Protein AF-A0A1Z4BWJ0-F1 (afdb_monomer_lite)

Sequence (86 aa):
MPEFTARPAITFIRQNPFGALLAVGLALALVKLYGLYTSVEVDDGHWQQFKAEHHCVLQTGGQGTGHVSWLCDDGQTYYRWRQQQH

Secondary structure (DSSP, 8-state):
------HHHHHHHHH-HHHHHHHHHHHHHHHHHHHHHHHHHHHHHHHHHHHHHTTPEEEE-SSS---EEEE-TTS-EEE-------

Organism: NCBI:txid1704499

Structure (mmCIF, N/CA/C/O backbone):
data_AF-A0A1Z4BWJ0-F1
#
_entry.id   AF-A0A1Z4BWJ0-F1
#
loop_
_atom_site.group_PDB
_atom_site.id
_atom_site.type_symbol
_atom_site.label_atom_id
_atom_site.label_alt_id
_atom_site.label_comp_id
_atom_site.label_asym_id
_atom_site.label_entity_id
_atom_site.label_seq_id
_atom_site.pdbx_PDB_ins_code
_atom_site.Cartn_x
_atom_site.Cartn_y
_atom_site.Cartn_z
_atom_site.occupancy
_atom_site.B_iso_or_equiv
_atom_site.auth_seq_id
_atom_site.auth_comp_id
_atom_site.auth_asym_id
_atom_site.auth_atom_id
_atom_site.pdbx_PDB_model_num
ATOM 1 N N . MET A 1 1 ? 6.890 -25.725 -29.093 1.00 41.75 1 MET A N 1
ATOM 2 C CA . MET A 1 1 ? 7.999 -25.169 -28.286 1.00 41.75 1 MET A CA 1
ATOM 3 C C . MET A 1 1 ? 8.226 -23.751 -28.789 1.00 41.75 1 MET A C 1
ATOM 5 O O . MET A 1 1 ? 8.503 -23.634 -29.974 1.00 41.75 1 MET A O 1
ATOM 9 N N . PRO A 1 2 ? 7.988 -22.685 -28.007 1.00 47.28 2 PRO A N 1
ATOM 10 C CA . PRO A 1 2 ? 8.137 -21.333 -28.532 1.00 47.28 2 PRO A CA 1
ATOM 11 C C . PRO A 1 2 ? 9.624 -20.960 -28.587 1.00 47.28 2 PRO A C 1
ATOM 13 O O . PRO A 1 2 ? 10.314 -20.969 -27.568 1.00 47.28 2 PRO A O 1
ATOM 16 N N . GLU A 1 3 ? 10.114 -20.648 -29.786 1.00 51.34 3 GLU A N 1
ATOM 17 C CA . GLU A 1 3 ? 11.416 -20.020 -30.010 1.00 51.34 3 GLU A CA 1
ATOM 18 C C . GLU A 1 3 ? 11.364 -18.585 -29.475 1.00 51.34 3 GLU A C 1
ATOM 20 O O . GLU A 1 3 ? 10.863 -17.663 -30.118 1.00 51.34 3 GLU A O 1
ATOM 25 N N . PHE A 1 4 ? 11.848 -18.402 -28.248 1.00 55.66 4 PHE A N 1
ATOM 26 C CA . PHE A 1 4 ? 11.997 -17.091 -27.634 1.00 55.66 4 PHE A CA 1
ATOM 27 C C . PHE A 1 4 ? 12.977 -16.236 -28.452 1.00 55.66 4 PHE A C 1
ATOM 29 O O . PHE A 1 4 ? 14.185 -16.462 -28.464 1.00 55.66 4 PHE A O 1
ATOM 36 N N . THR A 1 5 ? 12.397 -15.263 -29.150 1.00 55.53 5 THR A N 1
ATOM 37 C CA . THR A 1 5 ? 12.848 -13.927 -29.583 1.00 55.53 5 THR A CA 1
ATOM 38 C C . THR A 1 5 ? 14.125 -13.338 -28.939 1.00 55.53 5 THR A C 1
ATOM 40 O O . THR A 1 5 ? 14.118 -12.207 -28.462 1.00 55.53 5 THR A O 1
ATOM 43 N N . ALA A 1 6 ? 15.258 -14.041 -28.931 1.00 54.09 6 ALA A N 1
ATOM 44 C CA . ALA A 1 6 ? 16.516 -13.535 -28.363 1.00 54.09 6 ALA A CA 1
ATOM 45 C C . ALA A 1 6 ? 17.343 -12.702 -29.363 1.00 54.09 6 ALA A C 1
ATOM 47 O O . ALA A 1 6 ? 18.202 -11.912 -28.973 1.00 54.09 6 ALA A O 1
ATOM 48 N N . ARG A 1 7 ? 17.080 -12.849 -30.667 1.00 51.53 7 ARG A N 1
ATOM 49 C CA . ARG A 1 7 ? 17.879 -12.225 -31.734 1.00 51.53 7 ARG A CA 1
ATOM 50 C C . ARG A 1 7 ? 17.801 -10.684 -31.816 1.00 51.53 7 ARG A C 1
ATOM 52 O O . ARG A 1 7 ? 18.851 -10.104 -32.071 1.00 51.53 7 ARG A O 1
ATOM 59 N N . PRO A 1 8 ? 16.667 -9.990 -31.574 1.00 56.62 8 PRO A N 1
ATOM 60 C CA . PRO A 1 8 ? 16.630 -8.525 -31.688 1.00 56.62 8 PRO A CA 1
ATOM 61 C C . PRO A 1 8 ? 17.147 -7.789 -30.439 1.00 56.62 8 PRO A C 1
ATOM 63 O O . PRO A 1 8 ? 17.630 -6.663 -30.545 1.00 56.62 8 PRO A O 1
ATOM 66 N N . ALA A 1 9 ? 17.089 -8.413 -29.257 1.00 56.19 9 ALA A N 1
ATOM 67 C CA . ALA A 1 9 ? 17.492 -7.776 -28.000 1.00 56.19 9 ALA A CA 1
ATOM 68 C C . ALA A 1 9 ? 19.012 -7.533 -27.925 1.00 56.19 9 ALA A C 1
ATOM 70 O O . ALA A 1 9 ? 19.464 -6.487 -27.462 1.00 56.19 9 ALA A O 1
ATOM 71 N N . ILE A 1 10 ? 19.806 -8.477 -28.441 1.00 58.19 10 ILE A N 1
ATOM 72 C CA . ILE A 1 10 ? 21.276 -8.428 -28.398 1.00 58.19 10 ILE A CA 1
ATOM 73 C C . ILE A 1 10 ? 21.823 -7.301 -29.292 1.00 58.19 10 ILE A C 1
ATOM 75 O O . ILE A 1 10 ? 22.792 -6.631 -28.932 1.00 58.19 10 ILE A O 1
ATOM 79 N N . THR A 1 11 ? 21.191 -7.046 -30.441 1.00 57.88 11 THR A N 1
ATOM 80 C CA . THR A 1 11 ? 21.605 -5.975 -31.362 1.00 57.88 11 THR A CA 1
ATOM 81 C C . THR A 1 11 ? 21.334 -4.588 -30.774 1.00 57.88 11 THR A C 1
ATOM 83 O O . THR A 1 11 ? 22.162 -3.690 -30.922 1.00 57.88 11 THR A O 1
ATOM 86 N N . PHE A 1 12 ? 20.226 -4.431 -30.043 1.00 57.19 12 PHE A N 1
ATOM 87 C CA . PHE A 1 12 ? 19.821 -3.160 -29.434 1.00 57.19 12 PHE A CA 1
ATOM 88 C C . PHE A 1 12 ? 20.755 -2.730 -28.289 1.00 57.19 12 PHE A C 1
ATOM 90 O O . PHE A 1 12 ? 21.167 -1.571 -28.218 1.00 57.19 12 PHE A O 1
ATOM 97 N N . ILE A 1 13 ? 21.174 -3.680 -27.440 1.00 58.69 13 ILE A N 1
ATOM 98 C CA . ILE A 1 13 ? 22.108 -3.428 -26.323 1.00 58.69 13 ILE A CA 1
ATOM 99 C C . ILE A 1 13 ? 23.481 -2.965 -26.837 1.00 58.69 13 ILE A C 1
ATOM 101 O O . ILE A 1 13 ? 24.118 -2.109 -26.226 1.00 58.69 13 ILE A O 1
ATOM 105 N N . ARG A 1 14 ? 23.927 -3.492 -27.985 1.00 62.66 14 ARG A N 1
ATOM 106 C CA . ARG A 1 14 ? 25.221 -3.145 -28.593 1.00 62.66 14 ARG A CA 1
ATOM 107 C C . ARG A 1 14 ? 25.228 -1.763 -29.259 1.00 62.66 14 ARG A C 1
ATOM 109 O O . ARG A 1 14 ? 26.288 -1.153 -29.342 1.00 62.66 14 ARG A O 1
ATOM 116 N N . GLN A 1 15 ? 24.079 -1.283 -29.740 1.00 70.19 15 GLN A N 1
ATOM 117 C CA . GLN A 1 15 ? 23.959 0.013 -30.422 1.00 70.19 15 GLN A CA 1
ATOM 118 C C . GLN A 1 15 ? 23.771 1.189 -29.456 1.00 70.19 15 GLN A C 1
ATOM 120 O O . GLN A 1 15 ? 24.318 2.260 -29.706 1.00 70.19 15 GLN A O 1
ATOM 125 N N . ASN A 1 16 ? 23.025 1.009 -28.360 1.00 75.75 16 ASN A N 1
ATOM 126 C CA . ASN A 1 16 ? 22.825 2.063 -27.363 1.00 75.75 16 ASN A CA 1
ATOM 127 C C . ASN A 1 16 ? 22.744 1.490 -25.932 1.00 75.75 16 ASN A C 1
ATOM 129 O O . ASN A 1 16 ? 21.646 1.341 -25.381 1.00 75.75 16 ASN A O 1
ATOM 133 N N . PRO A 1 17 ? 23.893 1.184 -25.302 1.00 77.06 17 PRO A N 1
ATOM 134 C CA . PRO A 1 17 ? 23.927 0.558 -23.980 1.00 77.06 17 PRO A CA 1
ATOM 135 C C . PRO A 1 17 ? 23.310 1.450 -22.894 1.00 77.06 17 PRO A C 1
ATOM 137 O O . PRO A 1 17 ? 22.648 0.949 -21.988 1.00 77.06 17 PRO A O 1
ATOM 140 N N . PHE A 1 18 ? 23.444 2.775 -23.014 1.00 83.62 18 PHE A N 1
ATOM 141 C CA . PHE A 1 18 ? 22.820 3.728 -22.093 1.00 83.62 18 PHE A CA 1
ATOM 142 C C . PHE A 1 18 ? 21.292 3.721 -22.198 1.00 83.62 18 PHE A C 1
ATOM 144 O O . PHE A 1 18 ? 20.608 3.726 -21.177 1.00 83.62 18 PHE A O 1
ATOM 151 N N . GLY A 1 19 ? 20.749 3.641 -23.416 1.00 84.19 19 GLY A N 1
ATOM 152 C CA . GLY A 1 19 ? 19.306 3.507 -23.629 1.00 84.19 19 GLY A CA 1
ATOM 153 C C . GLY A 1 19 ? 18.745 2.211 -23.040 1.00 84.19 19 GLY A C 1
ATOM 154 O O . GLY A 1 19 ? 17.690 2.228 -22.409 1.00 84.19 19 GLY A O 1
ATOM 155 N N . ALA A 1 20 ? 19.479 1.102 -23.174 1.00 84.31 20 ALA A N 1
ATOM 156 C CA . ALA A 1 20 ? 19.096 -0.171 -22.569 1.00 84.31 20 ALA A CA 1
ATOM 157 C C . ALA A 1 20 ? 19.089 -0.101 -21.030 1.00 84.31 20 ALA A C 1
ATOM 159 O O . ALA A 1 20 ? 18.133 -0.557 -20.404 1.00 84.31 20 ALA A O 1
ATOM 160 N N . LEU A 1 21 ? 20.105 0.521 -20.419 1.00 86.81 21 LEU A N 1
ATOM 161 C CA . LEU A 1 21 ? 20.160 0.719 -18.966 1.00 86.81 21 LEU A CA 1
ATOM 162 C C . LEU A 1 21 ? 19.005 1.590 -18.456 1.00 86.81 21 LEU A C 1
ATOM 164 O O . LEU A 1 21 ? 18.377 1.245 -17.455 1.00 86.81 21 LEU A O 1
ATOM 168 N N . LEU A 1 22 ? 18.684 2.678 -19.163 1.00 89.62 22 LEU A N 1
ATOM 169 C CA . LEU A 1 22 ? 17.546 3.537 -18.827 1.00 89.62 22 LEU A CA 1
ATOM 170 C C . LEU A 1 22 ? 16.213 2.788 -18.928 1.00 89.62 22 LEU A C 1
ATOM 172 O O . LEU A 1 22 ? 15.381 2.906 -18.031 1.00 89.62 22 LEU A O 1
ATOM 176 N N . ALA A 1 23 ? 16.021 1.983 -19.975 1.00 88.81 23 ALA A N 1
ATOM 177 C CA . ALA A 1 23 ? 14.810 1.185 -20.145 1.00 88.81 23 ALA A CA 1
ATOM 178 C C . ALA A 1 23 ? 14.637 0.149 -19.021 1.00 88.81 23 ALA A C 1
ATOM 180 O O . ALA A 1 23 ? 13.542 0.006 -18.476 1.00 88.81 23 ALA A O 1
ATOM 181 N N . VAL A 1 24 ? 15.719 -0.533 -18.626 1.00 90.62 24 VAL A N 1
ATOM 182 C CA . VAL A 1 24 ? 15.705 -1.478 -17.496 1.00 90.62 24 VAL A CA 1
ATOM 183 C C . VAL A 1 24 ? 15.412 -0.756 -16.179 1.00 90.62 24 VAL A C 1
ATOM 185 O O . VAL A 1 24 ? 14.589 -1.228 -15.394 1.00 90.62 24 VAL A O 1
ATOM 188 N N . GLY A 1 25 ? 16.031 0.404 -15.947 1.00 92.69 25 GLY A N 1
ATOM 189 C CA . GLY A 1 25 ? 15.769 1.228 -14.766 1.00 92.69 25 GLY A CA 1
ATOM 190 C C . GLY A 1 25 ? 14.308 1.676 -14.676 1.00 92.69 25 GLY A C 1
ATOM 191 O O . GLY A 1 25 ? 13.684 1.539 -13.624 1.00 92.69 25 GLY A O 1
ATOM 192 N N . LEU A 1 26 ? 13.734 2.133 -15.791 1.00 92.88 26 LEU A N 1
ATOM 193 C CA . LEU A 1 26 ? 12.325 2.519 -15.869 1.00 92.88 26 LEU A CA 1
ATOM 194 C C . LEU A 1 26 ? 11.396 1.325 -15.604 1.00 92.88 26 LEU A C 1
ATOM 196 O O . LEU A 1 26 ? 10.441 1.449 -14.840 1.00 92.88 26 LEU A O 1
ATOM 200 N N . ALA A 1 27 ? 11.694 0.159 -16.181 1.00 92.19 27 ALA A N 1
ATOM 201 C CA . ALA A 1 27 ? 10.916 -1.055 -15.948 1.00 92.19 27 ALA A CA 1
ATOM 202 C C . ALA A 1 27 ? 10.923 -1.463 -14.464 1.00 92.19 27 ALA A C 1
ATOM 204 O O . ALA A 1 27 ? 9.870 -1.764 -13.901 1.00 92.19 27 ALA A O 1
ATOM 205 N N . LEU A 1 28 ? 12.084 -1.408 -13.802 1.00 92.75 28 LEU A N 1
ATOM 206 C CA . LEU A 1 28 ? 12.201 -1.681 -12.366 1.00 92.75 28 LEU A CA 1
ATOM 207 C C . LEU A 1 28 ? 11.401 -0.683 -11.519 1.00 92.75 28 LEU A C 1
ATOM 209 O O . LEU A 1 28 ? 10.721 -1.093 -10.576 1.00 92.75 28 LEU A O 1
ATOM 213 N N . ALA A 1 29 ? 11.450 0.607 -11.863 1.00 91.94 29 ALA A N 1
ATOM 214 C CA . ALA A 1 29 ? 10.683 1.640 -11.174 1.00 91.94 29 ALA A CA 1
ATOM 215 C C . ALA A 1 29 ? 9.170 1.389 -11.278 1.00 91.94 29 ALA A C 1
ATOM 217 O O . ALA A 1 29 ? 8.468 1.445 -10.268 1.00 91.94 29 ALA A O 1
ATOM 218 N N . LEU A 1 30 ? 8.679 1.033 -12.470 1.00 92.00 30 LEU A N 1
ATOM 219 C CA . LEU A 1 30 ? 7.273 0.685 -12.676 1.00 92.00 30 LEU A CA 1
ATOM 220 C C . LEU A 1 30 ? 6.868 -0.535 -11.844 1.00 92.00 30 LEU A C 1
ATOM 222 O O . LEU A 1 30 ? 5.858 -0.480 -11.150 1.00 92.00 30 LEU A O 1
ATOM 226 N N . VAL A 1 31 ? 7.668 -1.606 -11.835 1.00 91.75 31 VAL A N 1
ATOM 227 C CA . VAL A 1 31 ? 7.383 -2.804 -11.020 1.00 91.75 31 VAL A CA 1
ATOM 228 C C . VAL A 1 31 ? 7.274 -2.459 -9.533 1.00 91.75 31 VAL A C 1
ATOM 230 O O . VAL A 1 31 ? 6.359 -2.929 -8.857 1.00 91.75 31 VAL A O 1
ATOM 233 N N . LYS A 1 32 ? 8.173 -1.615 -9.013 1.00 87.69 32 LYS A N 1
ATOM 234 C CA . LYS A 1 32 ? 8.107 -1.159 -7.617 1.00 87.69 32 LYS A CA 1
ATOM 235 C C . LYS A 1 32 ? 6.851 -0.338 -7.338 1.00 87.69 32 LYS A C 1
ATOM 237 O O . LYS A 1 32 ? 6.219 -0.559 -6.308 1.00 87.69 32 LYS A O 1
ATOM 242 N N . LEU A 1 33 ? 6.469 0.548 -8.255 1.00 86.44 33 LEU A N 1
ATOM 243 C CA . LEU A 1 33 ? 5.255 1.352 -8.133 1.00 86.44 33 LEU A CA 1
ATOM 244 C C . LEU A 1 33 ? 3.996 0.472 -8.110 1.00 86.44 33 LEU A C 1
ATOM 246 O O . LEU A 1 33 ? 3.154 0.638 -7.233 1.00 86.44 33 LEU A O 1
ATOM 250 N N . TYR A 1 34 ? 3.903 -0.509 -9.012 1.00 85.19 34 TYR A N 1
ATOM 251 C CA . TYR A 1 34 ? 2.801 -1.476 -9.037 1.00 85.19 34 TYR A CA 1
ATOM 252 C C . TYR A 1 34 ? 2.752 -2.338 -7.768 1.00 85.19 34 TYR A C 1
ATOM 254 O O . TYR A 1 34 ? 1.673 -2.577 -7.226 1.00 85.19 34 TYR A O 1
ATOM 262 N N . GLY A 1 35 ? 3.904 -2.782 -7.258 1.00 80.56 35 GLY A N 1
ATOM 263 C CA . GLY A 1 35 ? 3.975 -3.534 -6.002 1.00 80.56 35 GLY A CA 1
ATOM 264 C C . GLY A 1 35 ? 3.480 -2.723 -4.802 1.00 80.56 35 GLY A C 1
ATOM 265 O O . GLY A 1 35 ? 2.720 -3.231 -3.984 1.00 80.56 35 GLY A O 1
ATOM 266 N N . LEU A 1 36 ? 3.851 -1.443 -4.721 1.00 76.38 36 LEU A N 1
ATOM 267 C CA . LEU A 1 36 ? 3.359 -0.555 -3.667 1.00 76.38 36 LEU A CA 1
ATOM 268 C C . LEU A 1 36 ? 1.853 -0.299 -3.807 1.00 76.38 36 LEU A C 1
ATOM 270 O O . LEU A 1 36 ? 1.124 -0.384 -2.825 1.00 76.38 36 LEU A O 1
ATOM 274 N N . TYR A 1 37 ? 1.388 -0.034 -5.028 1.00 75.12 37 TYR A N 1
ATOM 275 C CA . TYR A 1 37 ? -0.022 0.209 -5.324 1.00 75.12 37 TYR A CA 1
ATOM 276 C C . TYR A 1 37 ? -0.899 -0.989 -4.931 1.00 75.12 37 TYR A C 1
ATOM 278 O O . TYR A 1 37 ? -1.866 -0.837 -4.190 1.00 75.12 37 TYR A O 1
ATOM 286 N N . THR A 1 38 ? -0.505 -2.197 -5.342 1.00 69.12 38 THR A N 1
ATOM 287 C CA . THR A 1 38 ? -1.219 -3.431 -4.976 1.00 69.12 38 THR A CA 1
ATOM 288 C C . THR A 1 38 ? -1.164 -3.716 -3.478 1.00 69.12 38 THR A C 1
ATOM 290 O O . THR A 1 38 ? -2.165 -4.144 -2.918 1.00 69.12 38 THR A O 1
ATOM 293 N N . SER A 1 39 ? -0.049 -3.430 -2.798 1.00 65.69 39 SER A N 1
ATOM 294 C CA . SER A 1 39 ? 0.033 -3.579 -1.339 1.00 65.69 39 SER A CA 1
ATOM 295 C C . SER A 1 39 ? -0.942 -2.660 -0.600 1.00 65.69 39 SER A C 1
ATOM 297 O O . SER A 1 39 ? -1.517 -3.083 0.399 1.00 65.69 39 SER A O 1
ATOM 299 N N . VAL A 1 40 ? -1.125 -1.422 -1.068 1.00 64.88 40 VAL A N 1
ATOM 300 C CA . VAL A 1 40 ? -2.073 -0.468 -0.468 1.00 64.88 40 VAL A CA 1
ATOM 301 C C . VAL A 1 40 ? -3.516 -0.888 -0.747 1.00 64.88 40 VAL A C 1
ATOM 303 O O . VAL A 1 40 ? -4.351 -0.843 0.150 1.00 64.88 40 VAL A O 1
ATOM 306 N N . GLU A 1 41 ? -3.812 -1.345 -1.964 1.00 60.75 41 GLU A N 1
ATOM 307 C CA . GLU A 1 41 ? -5.164 -1.781 -2.332 1.00 60.75 41 GLU A CA 1
ATOM 308 C C . GLU A 1 41 ? -5.575 -3.085 -1.623 1.00 60.75 41 GLU A C 1
ATOM 310 O O . GLU A 1 41 ? -6.726 -3.233 -1.213 1.00 60.75 41 GLU A O 1
ATOM 315 N N . VAL A 1 42 ? -4.626 -4.000 -1.392 1.00 60.59 42 VAL A N 1
ATOM 316 C CA . VAL A 1 42 ? -4.842 -5.217 -0.592 1.00 60.59 42 VAL A CA 1
ATOM 317 C C . VAL A 1 42 ? -5.068 -4.886 0.889 1.00 60.59 42 VAL A C 1
ATOM 319 O O . VAL A 1 42 ? -5.930 -5.501 1.515 1.00 60.59 42 VAL A O 1
ATOM 322 N N . ASP A 1 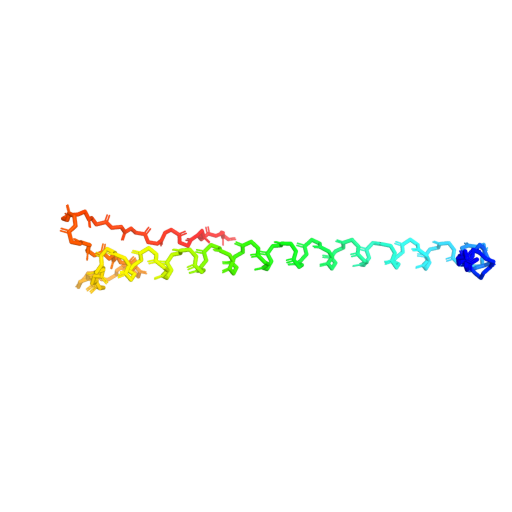43 ? -4.344 -3.916 1.453 1.00 65.81 43 ASP A N 1
ATOM 323 C CA . ASP A 1 43 ? -4.558 -3.451 2.834 1.00 65.81 43 ASP A CA 1
ATOM 324 C C . ASP A 1 43 ? -5.944 -2.802 3.004 1.00 65.81 43 ASP A C 1
ATOM 326 O O . ASP A 1 43 ? -6.706 -3.159 3.906 1.00 65.81 43 ASP A O 1
ATOM 330 N N . ASP A 1 44 ? -6.332 -1.933 2.066 1.00 67.19 44 ASP A N 1
ATOM 331 C CA . ASP A 1 44 ? -7.650 -1.298 2.070 1.00 67.19 44 ASP A CA 1
ATOM 332 C C . ASP A 1 44 ? -8.784 -2.321 1.870 1.00 67.19 44 ASP A C 1
ATOM 334 O O . ASP A 1 44 ? -9.827 -2.212 2.521 1.00 67.19 44 ASP A O 1
ATOM 338 N N . GLY A 1 45 ? -8.587 -3.342 1.029 1.00 72.62 45 GLY A N 1
ATOM 339 C CA . GLY A 1 45 ? -9.541 -4.438 0.835 1.00 72.62 45 GLY A CA 1
ATOM 340 C C . GLY A 1 45 ? -9.783 -5.248 2.111 1.00 72.62 45 GLY A C 1
ATOM 341 O O . GLY A 1 45 ? -10.935 -5.415 2.523 1.00 72.62 45 GLY A O 1
ATOM 342 N N . HIS A 1 46 ? -8.713 -5.680 2.786 1.00 75.06 46 HIS A N 1
ATOM 343 C CA . HIS A 1 46 ? -8.821 -6.388 4.066 1.00 75.06 46 HIS A CA 1
ATOM 344 C C . HIS A 1 46 ? -9.470 -5.522 5.146 1.00 75.06 46 HIS A C 1
ATOM 346 O O . HIS A 1 46 ? -10.297 -6.014 5.912 1.00 75.06 46 HIS A O 1
ATOM 352 N N . TRP A 1 47 ? -9.162 -4.224 5.182 1.00 75.00 47 TRP A N 1
ATOM 353 C CA . TRP A 1 47 ? -9.779 -3.308 6.136 1.00 75.00 47 TRP A CA 1
ATOM 354 C C . TRP A 1 47 ? -11.285 -3.137 5.904 1.00 75.00 47 TRP A C 1
ATOM 356 O O . TRP A 1 47 ? -12.065 -3.091 6.857 1.00 75.00 47 TRP A O 1
ATOM 366 N N . GLN A 1 48 ? -11.728 -3.046 4.647 1.00 76.31 48 GLN A N 1
ATOM 367 C CA . GLN A 1 48 ? -13.160 -2.976 4.339 1.00 76.31 48 GLN A CA 1
ATOM 368 C C . GLN A 1 48 ? -13.885 -4.258 4.749 1.00 76.31 48 GLN A C 1
ATOM 370 O O . GLN A 1 48 ? -14.977 -4.178 5.312 1.00 76.31 48 GLN A O 1
ATOM 375 N N . GLN A 1 49 ? -13.261 -5.414 4.518 1.00 81.00 49 GLN A N 1
ATOM 376 C CA . GLN A 1 49 ? -13.817 -6.705 4.907 1.00 81.00 49 GLN A CA 1
ATOM 377 C C . GLN A 1 49 ? -13.896 -6.852 6.433 1.00 81.00 49 GLN A C 1
ATOM 379 O O . GLN A 1 49 ? -14.958 -7.190 6.947 1.00 81.00 49 GLN A O 1
ATOM 384 N N . PHE A 1 50 ? -12.838 -6.473 7.157 1.00 79.38 50 PHE A N 1
ATOM 385 C CA . PHE A 1 50 ? -12.807 -6.460 8.623 1.00 79.38 50 PHE A CA 1
ATOM 386 C C . PHE A 1 50 ? -13.911 -5.575 9.220 1.00 79.38 50 PHE A C 1
ATOM 388 O O . PHE A 1 50 ? -14.641 -5.999 10.112 1.00 79.38 50 PHE A O 1
ATOM 395 N N . LYS A 1 51 ? -14.098 -4.355 8.696 1.00 77.94 51 LYS A N 1
ATOM 396 C CA . LYS A 1 51 ? -15.168 -3.461 9.171 1.00 77.94 51 LYS A CA 1
ATOM 397 C C . LYS A 1 51 ? -16.568 -4.017 8.936 1.00 77.94 51 LYS A C 1
ATOM 399 O O . LYS A 1 51 ? -17.458 -3.746 9.738 1.00 77.94 51 LYS A O 1
ATOM 404 N N . ALA A 1 52 ? -16.767 -4.710 7.815 1.00 81.88 52 ALA A N 1
ATOM 405 C CA . ALA A 1 52 ? -18.043 -5.332 7.490 1.00 81.88 52 ALA A CA 1
ATOM 406 C C . ALA A 1 52 ? -18.328 -6.532 8.406 1.00 81.88 52 ALA A C 1
ATOM 408 O O . ALA A 1 52 ? -19.466 -6.707 8.825 1.00 81.88 52 ALA A O 1
ATOM 409 N N . GLU A 1 53 ? -17.301 -7.315 8.740 1.00 85.81 53 GLU A N 1
ATOM 410 C CA . GLU A 1 53 ? -17.408 -8.475 9.630 1.00 85.81 53 GLU A CA 1
ATOM 411 C C . GLU A 1 53 ? -17.672 -8.079 11.093 1.00 85.81 53 GLU A C 1
ATOM 413 O O . GLU A 1 53 ? -18.502 -8.702 11.747 1.00 85.81 53 GLU A O 1
ATOM 418 N N . HIS A 1 54 ? -17.043 -7.000 11.574 1.00 83.56 54 HIS A N 1
ATOM 419 C CA . HIS A 1 54 ? -17.124 -6.526 12.966 1.00 83.56 54 HIS A CA 1
ATOM 420 C C . HIS A 1 54 ? -18.062 -5.318 13.183 1.00 83.56 54 HIS A C 1
ATOM 422 O O . HIS A 1 54 ? -17.930 -4.573 14.158 1.00 83.56 54 HIS A O 1
ATOM 428 N N . HIS A 1 55 ? -18.979 -5.064 12.239 1.00 8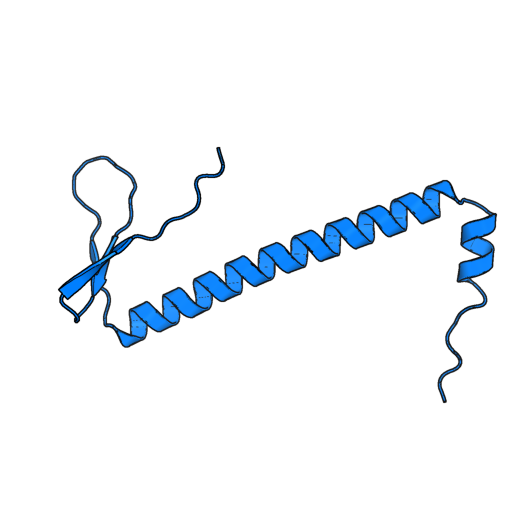2.12 55 HIS A N 1
ATOM 429 C CA . HIS A 1 55 ? -19.980 -3.980 12.286 1.00 82.12 55 HIS A CA 1
ATOM 430 C C . HIS A 1 55 ? -19.429 -2.619 12.745 1.00 82.12 55 HIS A C 1
ATOM 432 O O . HIS A 1 55 ? -20.047 -1.895 13.529 1.00 82.12 55 HIS A O 1
ATOM 438 N N . CYS A 1 56 ? -18.244 -2.258 12.258 1.00 81.81 56 CYS A N 1
ATOM 439 C CA . CYS A 1 56 ? -17.515 -1.111 12.773 1.00 81.81 56 CYS A CA 1
ATOM 440 C C . CYS A 1 56 ? -18.178 0.224 12.392 1.00 81.81 56 CYS A C 1
ATOM 442 O O . CYS A 1 56 ? -18.314 0.561 11.211 1.00 81.81 56 CYS A O 1
ATOM 444 N N . VAL A 1 57 ? -18.519 1.036 13.394 1.00 82.31 57 VAL A N 1
ATOM 445 C CA . VAL A 1 57 ? -19.124 2.365 13.238 1.00 82.31 57 VAL A CA 1
ATOM 446 C C . VAL A 1 57 ? -18.047 3.440 13.287 1.00 82.31 57 VAL A C 1
ATOM 448 O O . VAL A 1 57 ? -17.179 3.447 14.159 1.00 82.31 57 VAL A O 1
ATOM 451 N N . LEU A 1 58 ? -18.111 4.381 12.346 1.00 77.50 58 LEU A N 1
ATOM 452 C CA . LEU A 1 58 ? -17.176 5.494 12.287 1.00 77.50 58 LEU A CA 1
ATOM 453 C C . LEU A 1 58 ? -17.382 6.457 13.464 1.00 77.50 58 LEU A C 1
ATOM 455 O O . LEU A 1 58 ? -18.452 7.044 13.612 1.00 77.50 58 LEU A O 1
ATOM 459 N N . GLN A 1 59 ? -16.326 6.667 14.244 1.00 73.62 59 GLN A N 1
ATOM 460 C CA . GLN A 1 59 ? -16.262 7.646 15.320 1.00 73.62 59 GLN A CA 1
ATOM 461 C C . GLN A 1 59 ? -15.366 8.804 14.871 1.00 73.62 59 GLN A C 1
ATOM 463 O O . GLN A 1 59 ? -14.149 8.803 15.033 1.00 73.62 59 GLN A O 1
ATOM 468 N N . THR A 1 60 ? -15.962 9.827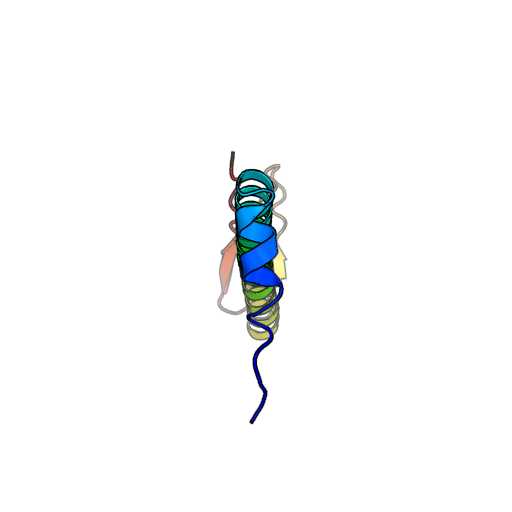 14.265 1.00 64.44 60 THR A N 1
ATOM 469 C CA . THR A 1 60 ? -15.279 11.112 14.070 1.00 64.44 60 THR A CA 1
ATOM 470 C C . THR A 1 60 ? -15.306 11.873 15.391 1.00 64.44 60 THR A C 1
ATOM 472 O O . THR A 1 60 ? -16.296 12.522 15.722 1.00 64.44 60 THR A O 1
ATOM 475 N N . GLY A 1 61 ? -14.233 11.750 16.176 1.00 56.97 61 GLY A N 1
ATOM 476 C CA . GLY A 1 61 ? -14.088 12.450 17.451 1.00 56.97 61 GLY A CA 1
ATOM 477 C C . GLY A 1 61 ? -14.191 13.967 17.272 1.00 56.97 61 GLY A C 1
ATOM 478 O O . GLY A 1 61 ? -13.453 14.561 16.489 1.00 56.97 61 GLY A O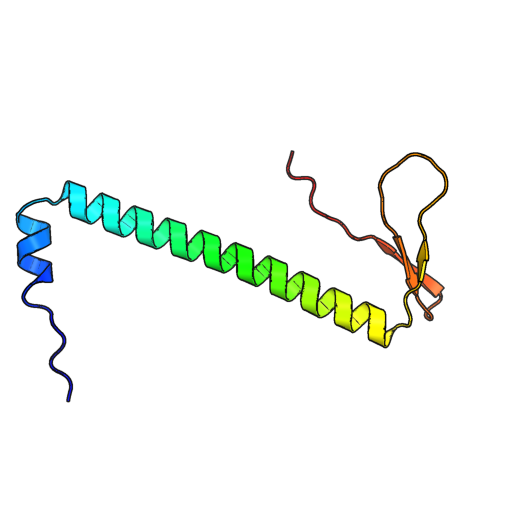 1
ATOM 479 N N . GLY A 1 62 ? -15.098 14.606 18.014 1.00 50.47 62 GLY A N 1
ATOM 480 C CA . GLY A 1 62 ? -15.403 16.043 17.959 1.00 50.47 62 GLY A CA 1
ATOM 481 C C . GLY A 1 62 ? -14.303 16.993 18.460 1.00 50.47 62 GLY A C 1
ATOM 482 O O . GLY A 1 62 ? -14.611 18.103 18.883 1.00 50.47 62 GLY A O 1
ATOM 483 N N . GLN A 1 63 ? -13.032 16.592 18.436 1.00 50.06 63 GLN A N 1
ATOM 484 C CA . GLN A 1 63 ? -11.901 17.430 18.838 1.00 50.06 63 GLN A CA 1
ATOM 485 C C . GLN A 1 63 ? -10.787 17.387 17.793 1.00 50.06 63 GLN A C 1
ATOM 487 O O . GLN A 1 63 ? -9.817 16.651 17.941 1.00 50.06 63 GLN A O 1
ATOM 492 N N . GLY A 1 64 ? -10.948 18.207 16.749 1.00 49.62 64 GLY A N 1
ATOM 493 C CA . GLY A 1 64 ? -9.881 18.967 16.072 1.00 49.62 64 GLY A CA 1
ATOM 494 C C . GLY A 1 64 ? -8.664 18.237 15.493 1.00 49.62 64 GLY A C 1
ATOM 495 O O . GLY A 1 64 ? -7.798 18.888 14.918 1.00 49.62 64 GLY A O 1
ATOM 496 N N . THR A 1 65 ? -8.571 16.921 15.608 1.00 52.59 65 THR A N 1
ATOM 497 C CA . THR A 1 65 ? -7.455 16.118 15.120 1.00 52.59 65 THR A CA 1
ATOM 498 C C . THR A 1 65 ? -8.042 15.138 14.120 1.00 52.59 65 THR A C 1
ATOM 500 O O . THR A 1 65 ? -8.970 14.401 14.433 1.00 52.59 65 THR A O 1
ATOM 503 N N . GLY A 1 66 ? -7.584 15.199 12.868 1.00 54.91 66 GLY A N 1
ATOM 504 C CA . GLY A 1 66 ? -8.138 14.459 11.725 1.00 54.91 66 GLY A CA 1
ATOM 505 C C . GLY A 1 66 ? -7.928 12.941 11.778 1.00 54.91 66 GLY A C 1
ATOM 506 O O . GLY A 1 66 ? -7.702 12.316 10.743 1.00 54.91 66 GLY A O 1
ATOM 507 N N . HIS A 1 67 ? -7.957 12.348 12.969 1.00 58.75 67 HIS A N 1
ATOM 508 C CA . HIS A 1 67 ? -7.849 10.920 13.188 1.00 58.75 67 HIS A CA 1
ATOM 509 C C . HIS A 1 67 ? -9.235 10.296 13.085 1.00 58.75 67 HIS A C 1
ATOM 511 O O . HIS A 1 67 ? -10.133 10.539 13.886 1.00 58.75 67 HIS A O 1
ATOM 517 N N . VAL A 1 68 ? -9.394 9.493 12.043 1.00 71.69 68 VAL A N 1
ATOM 518 C CA . VAL A 1 68 ? -10.583 8.686 11.811 1.00 71.69 68 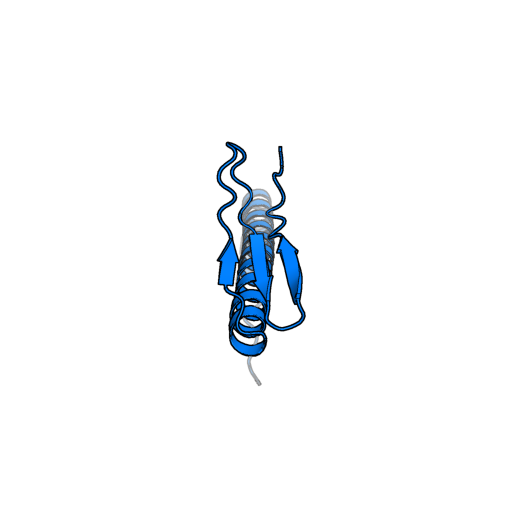VAL A CA 1
ATOM 519 C C . VAL A 1 68 ? -10.443 7.423 12.664 1.00 71.69 68 VAL A C 1
ATOM 521 O O . VAL A 1 68 ? -9.479 6.673 12.481 1.00 71.69 68 VAL A O 1
ATOM 524 N N . SER A 1 69 ? -11.361 7.199 13.605 1.00 74.81 69 SER A N 1
ATOM 525 C CA . SER A 1 69 ? -11.434 5.964 14.391 1.00 74.81 69 SER A CA 1
ATOM 526 C C . SER A 1 69 ? -12.741 5.220 14.125 1.00 74.81 69 SER A C 1
ATOM 528 O O . SER A 1 69 ? -13.724 5.792 13.650 1.00 74.81 69 SER A O 1
ATOM 530 N N . TRP A 1 70 ? -12.735 3.916 14.378 1.00 79.88 70 TRP A N 1
ATOM 531 C CA . TRP A 1 70 ? -13.889 3.040 14.225 1.00 79.88 70 TRP A CA 1
ATOM 532 C C . TRP A 1 70 ? -14.108 2.277 15.525 1.00 79.88 70 TRP A C 1
ATOM 534 O O . TRP A 1 70 ? -13.172 1.672 16.042 1.00 79.88 70 TRP A O 1
ATOM 544 N N . LEU A 1 71 ? -15.332 2.316 16.045 1.00 82.00 71 LEU A N 1
ATOM 545 C CA . LEU A 1 71 ? -15.765 1.489 17.168 1.00 82.00 71 LEU A CA 1
ATOM 546 C C . LEU A 1 71 ? -16.450 0.246 16.604 1.00 82.00 71 LEU A C 1
ATOM 548 O O . LEU A 1 71 ? -17.426 0.383 15.867 1.00 82.00 71 LEU A O 1
ATOM 552 N N . CYS A 1 72 ? -15.937 -0.932 16.932 1.00 84.50 72 CYS A N 1
ATOM 553 C CA . CYS A 1 72 ? -16.474 -2.204 16.456 1.00 84.50 72 CYS A CA 1
ATOM 554 C C . CYS A 1 72 ? -17.317 -2.899 17.541 1.00 84.50 72 CYS A C 1
ATOM 556 O O . CYS A 1 72 ? -17.367 -2.455 18.694 1.00 84.50 72 CYS A O 1
ATOM 558 N N . ASP A 1 73 ? -18.056 -3.937 17.152 1.00 85.94 73 ASP A N 1
ATOM 559 C CA . ASP A 1 73 ? -18.995 -4.671 18.018 1.00 85.94 73 ASP A CA 1
ATOM 560 C C . ASP A 1 73 ? -18.328 -5.445 19.169 1.00 85.94 73 ASP A C 1
ATOM 562 O O . ASP A 1 73 ? -18.964 -5.729 20.186 1.00 85.94 73 ASP A O 1
ATOM 566 N N . ASP A 1 74 ? -17.030 -5.698 19.054 1.00 79.62 74 ASP A N 1
ATOM 567 C CA . ASP A 1 74 ? -16.151 -6.216 20.102 1.00 79.62 74 ASP A CA 1
ATOM 568 C C . ASP A 1 74 ? -15.869 -5.208 21.236 1.00 79.62 74 ASP A C 1
ATOM 570 O O . ASP A 1 74 ? -15.226 -5.545 22.234 1.00 79.62 74 ASP A O 1
ATOM 574 N N . GLY A 1 75 ? -16.356 -3.970 21.104 1.00 78.38 75 GLY A N 1
ATOM 575 C CA . GLY A 1 75 ? -16.137 -2.887 22.058 1.00 78.38 75 GLY A CA 1
ATOM 576 C C . GLY A 1 75 ? -14.751 -2.247 21.953 1.00 78.38 75 GLY A C 1
ATOM 577 O O . GLY A 1 75 ? -14.430 -1.372 22.761 1.00 78.38 75 GLY A O 1
ATOM 578 N N . GLN A 1 76 ? -13.937 -2.643 20.969 1.00 77.88 76 GLN A N 1
ATOM 579 C CA . GLN A 1 76 ? -12.615 -2.074 20.736 1.00 77.88 76 GLN A CA 1
ATOM 580 C C . GLN A 1 76 ? -12.686 -0.910 19.745 1.00 77.88 76 GLN A C 1
ATOM 582 O O . GLN A 1 76 ? -13.527 -0.846 18.845 1.00 77.88 76 GLN A O 1
ATOM 587 N N . THR A 1 77 ? -11.774 0.049 19.915 1.00 77.75 77 THR A N 1
ATOM 588 C CA . THR A 1 77 ? -11.621 1.178 18.990 1.00 77.75 77 THR A CA 1
ATOM 589 C C . THR A 1 77 ? -10.378 0.986 18.135 1.00 77.75 77 THR A C 1
ATOM 591 O O . THR A 1 77 ? -9.255 0.981 18.641 1.00 77.75 77 THR A O 1
ATOM 594 N N . TYR A 1 78 ? -10.584 0.885 16.828 1.00 76.31 78 TYR A N 1
ATOM 595 C CA . TYR A 1 78 ? -9.529 0.747 15.837 1.00 76.31 78 TYR A CA 1
ATOM 596 C C . TYR A 1 78 ? -9.222 2.093 15.185 1.00 76.31 78 TYR A C 1
ATOM 598 O O . TYR A 1 78 ? -10.116 2.867 14.832 1.00 76.31 78 TYR A O 1
ATOM 606 N N . TYR A 1 79 ? -7.935 2.364 14.992 1.00 73.25 79 TYR A N 1
ATOM 607 C CA . TYR A 1 79 ? -7.448 3.581 14.352 1.00 73.25 79 TYR A CA 1
ATOM 608 C C . TYR A 1 79 ? -6.824 3.226 13.012 1.00 73.25 79 TYR A C 1
ATOM 610 O O . TYR A 1 79 ? -5.943 2.366 12.945 1.00 73.25 79 TYR A O 1
ATOM 618 N N . ARG A 1 80 ? -7.215 3.929 11.944 1.00 68.62 80 ARG A N 1
ATOM 619 C CA . ARG A 1 80 ? -6.488 3.816 10.676 1.00 68.62 80 ARG A CA 1
ATOM 620 C C . ARG A 1 80 ? -5.212 4.639 10.781 1.00 68.62 80 ARG A C 1
ATOM 622 O O . ARG A 1 80 ? -5.229 5.851 10.568 1.00 68.62 80 ARG A O 1
ATOM 629 N N . TRP A 1 81 ? -4.102 3.969 11.069 1.00 57.44 81 TRP A N 1
ATOM 630 C CA . TRP A 1 81 ? -2.768 4.517 10.851 1.00 57.44 81 TRP A CA 1
ATOM 631 C C . TRP A 1 81 ? -2.536 4.653 9.342 1.00 57.44 81 TRP A C 1
ATOM 633 O O . TRP A 1 81 ? -1.924 3.797 8.713 1.00 57.44 81 TRP A O 1
ATOM 643 N N . ARG A 1 82 ? -3.010 5.742 8.722 1.0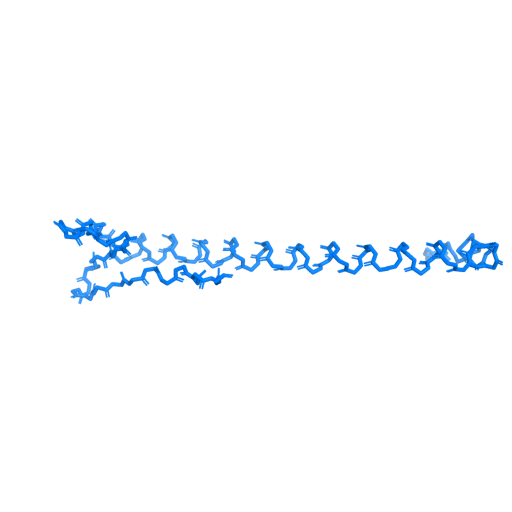0 55.66 82 ARG A N 1
ATOM 644 C CA . ARG A 1 82 ? -2.346 6.182 7.492 1.00 55.66 82 ARG A CA 1
ATOM 645 C C . ARG A 1 82 ? -0.970 6.646 7.929 1.00 55.66 82 ARG A C 1
ATOM 647 O O . ARG A 1 82 ? -0.885 7.615 8.681 1.00 55.66 82 ARG A O 1
ATOM 654 N N . GLN A 1 83 ? 0.078 5.949 7.497 1.00 46.53 83 GLN A N 1
ATOM 655 C CA . GLN A 1 83 ? 1.434 6.458 7.625 1.00 46.53 83 GLN A CA 1
ATOM 656 C C . GLN A 1 83 ? 1.456 7.869 7.031 1.00 46.53 83 GLN A C 1
ATOM 658 O O . GLN A 1 83 ? 1.408 8.046 5.816 1.00 46.53 83 GLN A O 1
ATOM 663 N N . GLN A 1 84 ? 1.485 8.878 7.901 1.00 42.16 84 GLN A N 1
ATOM 664 C CA . GLN A 1 84 ? 2.008 10.184 7.554 1.00 42.16 84 GLN A CA 1
ATOM 665 C C . GLN A 1 84 ? 3.495 9.954 7.312 1.00 42.16 84 GLN A C 1
ATOM 667 O O . GLN A 1 84 ? 4.308 10.010 8.232 1.00 42.16 84 GLN A O 1
ATOM 672 N N . GLN A 1 85 ? 3.838 9.577 6.083 1.00 41.75 85 GLN A N 1
ATOM 673 C CA . GLN A 1 85 ? 5.192 9.799 5.621 1.00 41.75 85 GLN A CA 1
ATOM 674 C C . GLN A 1 85 ? 5.318 11.311 5.441 1.00 41.75 85 GLN A C 1
ATOM 676 O O . GLN A 1 85 ? 4.563 11.923 4.685 1.00 41.75 85 GLN A O 1
ATOM 681 N N . HIS A 1 86 ? 6.171 11.851 6.305 1.00 39.12 86 HIS A N 1
ATOM 682 C CA . HIS A 1 86 ? 6.618 13.231 6.430 1.00 39.12 86 HIS A CA 1
ATOM 683 C C . HIS A 1 86 ? 6.970 13.895 5.096 1.00 39.12 86 HIS A C 1
ATOM 685 O O . HIS A 1 86 ? 7.500 13.186 4.210 1.00 39.12 86 HIS A O 1
#

pLDDT: mean 70.98, std 14.65, range [39.12, 92.88]

Radius of gyration: 23.54 Å; chains: 1; bounding box: 45×44×54 Å

Foldseek 3Di:
DDPPPPVPVVVVCVVCVPVVVVVVVVVVVVVVVVVVVVVVVVVVVVVVVVCVVFVWDWDPDPDDDPWIWTQGNVRDIDTPPPPPPD